Protein AF-A0A1G7EEM5-F1 (afdb_monomer_lite)

Organism: NCBI:txid659014

Radius of gyration: 28.43 Å; chains: 1; bounding box: 69×53×66 Å

pLDDT: mean 73.76, std 21.86, range [38.47, 97.31]

Foldseek 3Di:
DQLVVLLVCLVVVPPCNLVSVCLACVVVLPDPDQLQVSQQVSCVVSVHGPSGHSVSSVVSCVPCVVPRDDHPPPPPPPPPPPDDDDDDDDDDDDDDDDDDDDDPPDDDPDPDDPDDDPDDDDDDD

Structure (mmCIF, N/CA/C/O backbone):
data_AF-A0A1G7EEM5-F1
#
_entry.id   AF-A0A1G7EEM5-F1
#
loop_
_atom_site.group_PDB
_atom_site.id
_atom_site.type_symbol
_atom_site.label_atom_id
_atom_site.label_alt_id
_atom_site.label_comp_id
_atom_site.label_asym_id
_atom_site.label_entity_id
_atom_site.label_seq_id
_atom_site.pdbx_PDB_ins_code
_atom_site.Cartn_x
_atom_site.Cartn_y
_atom_site.Cartn_z
_atom_site.occupancy
_atom_site.B_iso_or_equiv
_atom_site.auth_seq_id
_atom_site.auth_comp_id
_atom_site.auth_asym_id
_atom_site.auth_atom_id
_atom_site.pdbx_PDB_model_num
ATOM 1 N N . MET A 1 1 ? -15.890 -1.166 6.216 1.00 58.91 1 MET A N 1
ATOM 2 C CA . MET A 1 1 ? -15.507 -0.456 7.454 1.00 58.91 1 MET A CA 1
ATOM 3 C C . MET A 1 1 ? -13.985 -0.465 7.612 1.00 58.91 1 MET A C 1
ATOM 5 O O . MET A 1 1 ? -13.482 -0.928 8.625 1.00 58.91 1 MET A O 1
ATOM 9 N N . ASP A 1 2 ? -13.229 -0.039 6.589 1.00 82.94 2 ASP A N 1
ATOM 10 C CA . ASP A 1 2 ? -11.806 -0.429 6.495 1.00 82.94 2 ASP A CA 1
ATOM 11 C C . ASP A 1 2 ? -10.877 0.668 5.944 1.00 82.94 2 ASP A C 1
ATOM 13 O O . ASP A 1 2 ? -9.700 0.704 6.297 1.00 82.94 2 ASP A O 1
ATOM 17 N N . LYS A 1 3 ? -11.388 1.581 5.102 1.00 89.88 3 LYS A N 1
ATOM 18 C CA . LYS A 1 3 ? -10.608 2.694 4.529 1.00 89.88 3 LYS A CA 1
ATOM 19 C C . LYS A 1 3 ? -10.324 3.796 5.551 1.00 89.88 3 LYS A C 1
ATOM 21 O O . LYS A 1 3 ? -9.183 4.217 5.683 1.00 89.88 3 LYS A O 1
ATOM 26 N N . GLU A 1 4 ? -11.329 4.203 6.320 1.00 91.75 4 GLU A N 1
ATOM 27 C CA . GLU A 1 4 ? -11.177 5.169 7.421 1.00 91.75 4 GLU A CA 1
ATOM 28 C C . GLU A 1 4 ? -10.221 4.625 8.490 1.00 91.75 4 GLU A C 1
ATOM 30 O O . GLU A 1 4 ? -9.242 5.272 8.843 1.00 91.75 4 GLU A O 1
ATOM 35 N N . THR A 1 5 ? -10.402 3.364 8.896 1.00 93.12 5 THR A N 1
ATOM 36 C CA . THR A 1 5 ? -9.490 2.671 9.818 1.00 93.12 5 THR A CA 1
ATOM 37 C C . THR A 1 5 ? -8.058 2.585 9.279 1.00 93.12 5 THR A C 1
ATOM 39 O O . THR A 1 5 ? -7.105 2.602 10.055 1.00 93.12 5 THR A O 1
ATOM 42 N N . LEU A 1 6 ? -7.867 2.508 7.956 1.00 94.06 6 LEU A N 1
ATOM 43 C CA . LEU A 1 6 ? -6.538 2.577 7.353 1.00 94.06 6 LEU A CA 1
ATOM 44 C C . LEU A 1 6 ? -5.911 3.971 7.503 1.00 94.06 6 LEU A C 1
ATOM 46 O O . LEU A 1 6 ? -4.723 4.046 7.821 1.00 94.06 6 LEU A O 1
ATOM 50 N N . VAL A 1 7 ? -6.689 5.044 7.323 1.00 95.00 7 VAL A N 1
ATOM 51 C CA . VAL A 1 7 ? -6.238 6.429 7.542 1.00 95.00 7 VAL A CA 1
ATOM 52 C C . VAL A 1 7 ? -5.847 6.634 9.006 1.00 95.00 7 VAL A C 1
ATOM 54 O O . VAL A 1 7 ? -4.697 6.981 9.269 1.00 95.00 7 VAL A O 1
ATOM 57 N N . ASP A 1 8 ? -6.720 6.272 9.951 1.00 94.56 8 ASP A N 1
ATOM 58 C CA . ASP A 1 8 ? -6.459 6.300 11.398 1.00 94.56 8 ASP A CA 1
ATOM 59 C C . ASP A 1 8 ? -5.144 5.604 11.779 1.00 94.56 8 ASP A C 1
ATOM 61 O O . ASP A 1 8 ? -4.321 6.147 12.517 1.00 94.56 8 ASP A O 1
ATOM 65 N N . LEU A 1 9 ? -4.918 4.389 11.267 1.00 94.56 9 LEU A N 1
ATOM 66 C CA . LEU A 1 9 ? -3.701 3.624 11.546 1.00 94.56 9 LEU A CA 1
ATOM 67 C C . LEU A 1 9 ? -2.454 4.253 10.901 1.00 94.56 9 LEU A C 1
ATOM 69 O O . LEU A 1 9 ? -1.348 4.055 11.411 1.00 94.56 9 LEU A O 1
ATOM 73 N N . PHE A 1 10 ? -2.595 4.999 9.800 1.00 94.12 10 PHE A N 1
ATOM 74 C CA . PHE A 1 10 ? -1.494 5.743 9.188 1.00 94.12 10 PHE A CA 1
ATOM 75 C C . PHE A 1 10 ? -1.163 7.036 9.933 1.00 94.12 10 PHE A C 1
ATOM 77 O O . PHE A 1 10 ? 0.019 7.257 10.210 1.00 94.12 10 PHE A O 1
ATOM 84 N N . GLU A 1 11 ? -2.172 7.819 10.319 1.00 93.25 11 GLU A N 1
ATOM 85 C CA . GLU A 1 11 ? -2.031 9.043 11.118 1.00 93.25 11 GLU A CA 1
ATOM 86 C C . GLU A 1 11 ? -1.429 8.715 12.504 1.00 93.25 11 GLU A C 1
ATOM 88 O O . GLU A 1 11 ? -0.404 9.284 12.885 1.00 93.25 11 GLU A O 1
ATOM 93 N N . ARG A 1 12 ? -1.935 7.675 13.190 1.00 94.81 12 ARG A N 1
ATOM 94 C CA . ARG A 1 12 ? -1.388 7.151 14.466 1.00 94.81 12 ARG A CA 1
ATOM 95 C C . ARG A 1 12 ? -0.088 6.336 14.315 1.00 94.81 12 ARG A C 1
ATOM 97 O O . ARG A 1 12 ? 0.461 5.864 15.308 1.00 94.81 12 ARG A O 1
ATOM 104 N N . ARG A 1 13 ? 0.409 6.138 13.085 1.00 92.69 13 ARG A N 1
ATOM 105 C CA . ARG A 1 13 ? 1.632 5.378 12.731 1.00 92.69 13 ARG A CA 1
ATOM 106 C C . ARG A 1 13 ? 1.696 3.925 13.258 1.00 92.69 13 ARG A C 1
ATOM 108 O O . ARG A 1 13 ? 2.794 3.384 13.408 1.00 92.69 13 ARG A O 1
ATOM 115 N N . ASP A 1 14 ? 0.559 3.261 13.484 1.00 94.88 14 ASP A N 1
ATOM 116 C CA . ASP A 1 14 ? 0.489 1.897 14.043 1.00 94.88 14 ASP A CA 1
ATOM 117 C C . ASP A 1 14 ? 1.265 0.882 13.173 1.00 94.88 14 ASP A C 1
ATOM 119 O O . ASP A 1 14 ? 1.182 0.875 11.942 1.00 94.88 14 ASP A O 1
ATOM 123 N N . LYS A 1 15 ? 1.987 -0.044 13.816 1.00 90.69 15 LYS A N 1
ATOM 124 C CA . LYS A 1 15 ? 2.673 -1.190 13.188 1.00 90.69 15 LYS A CA 1
ATOM 125 C C . LYS A 1 15 ? 1.740 -2.014 12.275 1.00 90.69 15 LYS A C 1
ATOM 127 O O . LYS A 1 15 ? 2.188 -2.556 11.265 1.00 90.69 15 LYS A O 1
ATOM 132 N N . LYS A 1 16 ? 0.441 -2.086 12.588 1.00 92.00 16 LYS A N 1
ATOM 133 C CA . LYS A 1 16 ? -0.603 -2.798 11.826 1.00 92.00 16 LYS A CA 1
ATOM 134 C C . LYS A 1 16 ? -0.972 -2.125 10.499 1.00 92.00 16 LYS A C 1
ATOM 136 O O . LYS A 1 16 ? -1.476 -2.820 9.617 1.00 92.00 16 LYS A O 1
ATOM 141 N N . ARG A 1 17 ? -0.695 -0.827 10.307 1.00 94.56 17 ARG A N 1
ATOM 142 C CA . ARG A 1 17 ? -1.162 -0.041 9.144 1.00 94.56 17 ARG A CA 1
ATOM 143 C C . ARG A 1 17 ? -0.803 -0.663 7.793 1.00 94.56 17 ARG A C 1
ATOM 145 O O . ARG A 1 17 ? -1.654 -0.7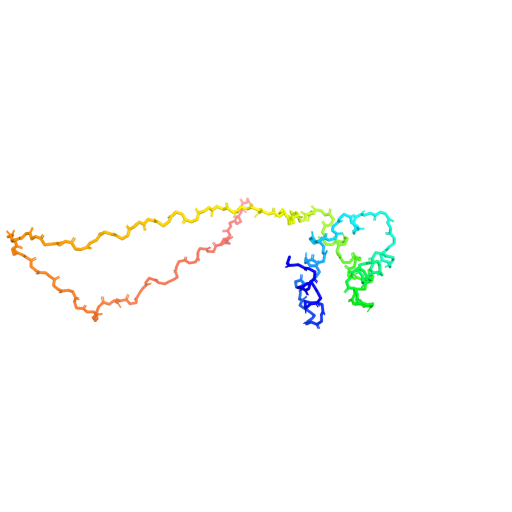89 6.919 1.00 94.56 17 ARG A O 1
ATOM 152 N N . ARG A 1 18 ? 0.424 -1.181 7.658 1.00 94.50 18 ARG A N 1
ATOM 153 C CA . ARG A 1 18 ? 0.904 -1.862 6.439 1.00 94.50 18 ARG A CA 1
ATOM 154 C C . ARG A 1 18 ? 0.208 -3.201 6.179 1.00 94.50 18 ARG A C 1
ATOM 156 O O . ARG A 1 18 ? 0.048 -3.596 5.030 1.00 94.50 18 ARG A O 1
ATOM 163 N N . ARG A 1 19 ? -0.234 -3.896 7.233 1.00 93.50 19 ARG A N 1
ATOM 164 C CA . ARG A 1 19 ? -0.979 -5.159 7.116 1.00 93.50 19 ARG A CA 1
ATOM 165 C C . ARG A 1 19 ? -2.406 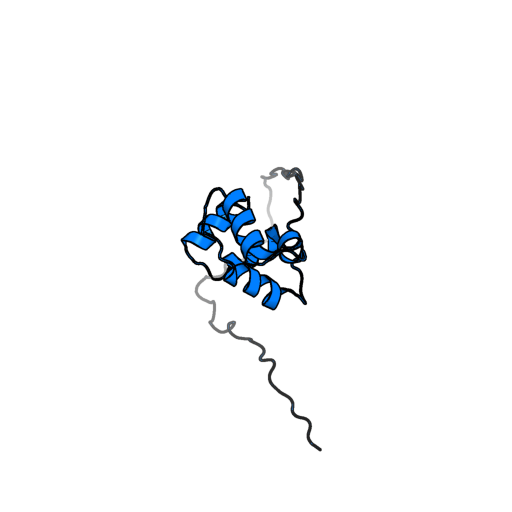-4.916 6.621 1.00 93.50 19 ARG A C 1
ATOM 167 O O . ARG A 1 19 ? -2.894 -5.714 5.826 1.00 93.50 19 ARG A O 1
ATOM 174 N N . LEU A 1 20 ? -3.052 -3.827 7.054 1.00 94.06 20 LEU A N 1
ATOM 175 C CA . LEU A 1 20 ? -4.371 -3.438 6.544 1.00 94.06 20 LEU A CA 1
ATOM 176 C C . LEU A 1 20 ? -4.278 -2.877 5.116 1.00 94.06 20 LEU A C 1
ATOM 178 O O . LEU A 1 20 ? -5.029 -3.334 4.259 1.00 94.06 20 LEU A O 1
ATOM 182 N N . LEU A 1 21 ? -3.296 -2.002 4.840 1.00 94.81 21 LEU A N 1
ATOM 183 C CA . LEU A 1 21 ? -2.977 -1.501 3.493 1.00 94.81 21 LEU A CA 1
ATOM 184 C C . LEU A 1 21 ? -2.871 -2.655 2.495 1.00 94.81 21 LEU A C 1
ATOM 186 O O . LEU A 1 21 ? -3.575 -2.681 1.491 1.00 94.81 21 LEU A O 1
ATOM 190 N N . TYR A 1 22 ? -2.030 -3.643 2.810 1.00 94.56 22 TYR A N 1
ATOM 191 C CA . TYR A 1 22 ? -1.868 -4.809 1.958 1.00 94.56 22 TYR A CA 1
ATOM 192 C C . TYR A 1 22 ? -3.147 -5.645 1.850 1.00 94.56 22 TYR A C 1
ATOM 194 O O . TYR A 1 22 ? -3.504 -6.047 0.751 1.00 94.56 22 TYR A O 1
ATOM 202 N N . ARG A 1 23 ? -3.876 -5.891 2.948 1.00 92.56 23 ARG A N 1
ATOM 203 C CA . ARG A 1 23 ? -5.094 -6.717 2.900 1.00 92.56 23 ARG A CA 1
ATOM 204 C C . ARG A 1 23 ? -6.163 -6.137 1.967 1.00 92.56 23 ARG A C 1
ATOM 206 O O . ARG A 1 23 ? -6.817 -6.921 1.280 1.00 92.56 23 ARG A O 1
ATOM 213 N N . LEU A 1 24 ? -6.310 -4.811 1.950 1.00 93.00 24 LEU A N 1
ATOM 214 C CA . LEU A 1 24 ? -7.264 -4.084 1.107 1.00 93.00 24 LEU A CA 1
ATOM 215 C C . LEU A 1 24 ? -6.782 -3.951 -0.343 1.00 93.00 24 LEU A C 1
ATOM 217 O O . LEU A 1 24 ? -7.537 -4.237 -1.263 1.00 93.00 24 LEU A O 1
ATOM 221 N N . TYR A 1 25 ? -5.519 -3.571 -0.546 1.00 93.94 25 TYR A N 1
ATOM 222 C CA . TYR A 1 25 ? -4.984 -3.199 -1.859 1.00 93.94 25 TYR A CA 1
ATOM 223 C C . TYR A 1 25 ? -4.066 -4.262 -2.487 1.00 93.94 25 TYR A C 1
ATOM 225 O O . TYR A 1 25 ? -3.287 -3.939 -3.381 1.00 93.94 25 TYR A O 1
ATOM 233 N N . GLN A 1 26 ? -4.132 -5.526 -2.047 1.00 93.31 26 GLN A N 1
ATOM 234 C CA . GLN A 1 26 ? -3.221 -6.598 -2.489 1.00 93.31 26 GLN A CA 1
ATOM 235 C C . GLN A 1 26 ? -3.129 -6.747 -4.012 1.00 93.31 26 GLN A C 1
ATOM 237 O O . GLN A 1 26 ? -2.023 -6.879 -4.529 1.00 93.31 26 GLN A O 1
ATOM 242 N N . ASP A 1 27 ? -4.254 -6.670 -4.727 1.00 92.56 27 ASP A N 1
ATOM 243 C CA . ASP A 1 27 ? -4.290 -6.828 -6.186 1.00 92.56 27 ASP A CA 1
ATOM 244 C C . ASP A 1 27 ? -3.534 -5.681 -6.882 1.00 92.56 27 ASP A C 1
ATOM 246 O O . ASP A 1 27 ? -2.672 -5.906 -7.731 1.00 92.56 27 ASP A O 1
ATOM 250 N N . LEU A 1 28 ? -3.771 -4.439 -6.441 1.00 94.62 28 LEU A N 1
ATOM 251 C CA . LEU A 1 28 ? -3.077 -3.253 -6.946 1.00 94.62 28 LEU A CA 1
ATOM 252 C C . LEU A 1 28 ? -1.586 -3.257 -6.562 1.00 94.62 28 LEU A C 1
ATOM 254 O O . LEU A 1 28 ? -0.738 -2.914 -7.381 1.00 94.62 28 LEU A O 1
ATOM 258 N N . ILE A 1 29 ? -1.248 -3.696 -5.347 1.00 95.25 29 ILE A N 1
ATOM 259 C CA . ILE A 1 29 ? 0.137 -3.815 -4.864 1.00 95.25 29 ILE A CA 1
ATOM 260 C C . ILE A 1 29 ? 0.910 -4.898 -5.635 1.00 95.25 29 ILE A C 1
ATOM 262 O O . ILE A 1 29 ? 2.121 -4.752 -5.820 1.00 95.25 29 ILE A O 1
ATOM 266 N N . HIS A 1 30 ? 0.244 -5.958 -6.100 1.00 91.06 30 HIS A N 1
ATOM 267 C CA . HIS A 1 30 ? 0.849 -7.018 -6.911 1.00 91.06 30 HIS A CA 1
ATOM 268 C C . HIS A 1 30 ? 0.896 -6.734 -8.417 1.00 91.06 30 HIS A C 1
ATOM 270 O O . HIS A 1 30 ? 1.700 -7.375 -9.084 1.00 91.06 30 HIS A O 1
ATOM 276 N N . SER A 1 31 ? 0.113 -5.782 -8.934 1.00 93.44 31 SER A N 1
ATOM 277 C CA . SER A 1 31 ? 0.212 -5.339 -10.336 1.00 93.44 31 SER A CA 1
ATOM 278 C C . SER A 1 31 ? 1.620 -4.846 -10.696 1.00 93.44 31 SER A C 1
ATOM 280 O O . SER A 1 31 ? 2.340 -4.359 -9.824 1.00 93.44 31 SER A O 1
ATOM 282 N N . ASP A 1 32 ? 1.997 -4.887 -11.975 1.00 93.75 32 ASP A N 1
ATOM 283 C CA . ASP A 1 32 ? 3.336 -4.492 -12.455 1.00 93.75 32 ASP A CA 1
ATOM 284 C C . ASP A 1 32 ? 3.613 -2.973 -12.422 1.00 93.75 32 ASP A C 1
ATOM 286 O O . ASP A 1 32 ? 4.690 -2.507 -12.792 1.00 93.75 32 ASP A O 1
ATOM 290 N N . LEU A 1 33 ? 2.661 -2.179 -11.920 1.00 95.69 33 LEU A N 1
ATOM 291 C CA . LEU A 1 33 ? 2.775 -0.727 -11.782 1.00 95.69 33 LEU A CA 1
ATOM 292 C C . LEU A 1 33 ? 3.904 -0.309 -10.820 1.00 95.69 33 LEU A C 1
ATOM 294 O O . LEU A 1 33 ? 4.345 -1.061 -9.937 1.00 95.69 33 LEU A O 1
ATOM 298 N N . THR A 1 34 ? 4.376 0.933 -10.957 1.00 96.69 34 THR A N 1
ATOM 299 C CA . THR A 1 34 ? 5.456 1.452 -10.107 1.00 96.69 34 THR A CA 1
ATOM 300 C C . THR A 1 34 ? 4.983 1.666 -8.665 1.00 96.69 34 THR A C 1
ATOM 302 O O . THR A 1 34 ? 3.839 2.032 -8.394 1.00 96.69 34 THR A O 1
ATOM 305 N N . ALA A 1 35 ? 5.889 1.464 -7.704 1.00 96.31 35 ALA A N 1
ATOM 306 C CA . ALA A 1 35 ? 5.570 1.618 -6.283 1.00 96.31 35 ALA A CA 1
ATOM 307 C C . ALA A 1 35 ? 5.268 3.074 -5.867 1.00 96.31 35 ALA A C 1
ATOM 309 O O . ALA A 1 35 ? 4.730 3.275 -4.782 1.00 96.31 35 ALA A O 1
ATOM 310 N N . ALA A 1 36 ? 5.626 4.064 -6.696 1.00 96.81 36 ALA A N 1
ATOM 311 C CA . ALA A 1 36 ? 5.197 5.454 -6.537 1.00 96.81 36 ALA A CA 1
ATOM 312 C C . ALA A 1 36 ? 3.734 5.598 -6.970 1.00 96.81 36 ALA A C 1
ATOM 314 O O . ALA A 1 36 ? 2.881 5.774 -6.110 1.00 96.81 36 ALA A O 1
ATOM 315 N N . TYR A 1 37 ? 3.430 5.318 -8.243 1.00 96.88 37 TYR A N 1
ATOM 316 C CA . TYR A 1 37 ? 2.077 5.424 -8.801 1.00 96.88 37 TYR A CA 1
ATOM 317 C C . TYR A 1 37 ? 1.010 4.683 -7.975 1.00 96.88 37 TYR A C 1
ATOM 319 O O . TYR A 1 37 ? -0.096 5.184 -7.794 1.00 96.88 37 TYR A O 1
ATOM 327 N N . ILE A 1 38 ? 1.333 3.507 -7.421 1.00 97.31 38 ILE A N 1
ATOM 328 C CA . ILE A 1 38 ? 0.425 2.781 -6.515 1.00 97.31 38 ILE A CA 1
ATOM 329 C C . ILE A 1 38 ? 0.190 3.547 -5.201 1.00 97.31 38 ILE A C 1
ATOM 331 O O . ILE A 1 38 ? -0.944 3.605 -4.731 1.00 97.31 38 ILE A O 1
ATOM 335 N N . ALA A 1 39 ? 1.233 4.119 -4.594 1.00 97.12 39 ALA A N 1
ATOM 336 C CA . ALA A 1 39 ? 1.107 4.910 -3.371 1.00 97.12 39 ALA A CA 1
ATOM 337 C C . ALA 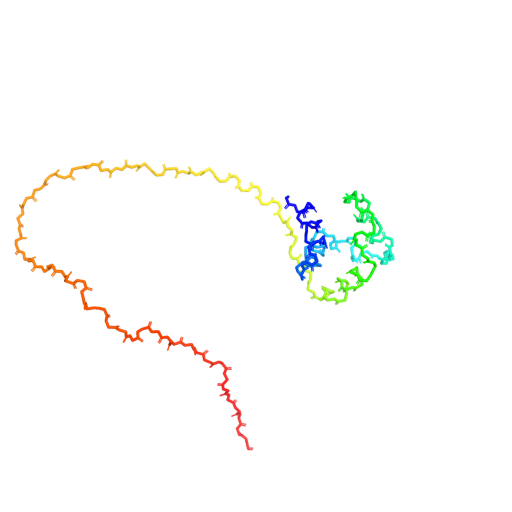A 1 39 ? 0.278 6.181 -3.612 1.00 97.12 39 ALA A C 1
ATOM 339 O O . ALA A 1 39 ? -0.608 6.492 -2.814 1.00 97.12 39 ALA A O 1
ATOM 340 N N . ASP A 1 40 ? 0.516 6.853 -4.739 1.00 96.25 40 ASP A N 1
ATOM 341 C CA . ASP A 1 40 ? -0.180 8.076 -5.142 1.00 96.25 40 ASP A CA 1
ATOM 342 C C . ASP A 1 40 ? -1.662 7.781 -5.430 1.00 96.25 40 ASP A C 1
ATOM 344 O O . ASP A 1 40 ? -2.547 8.421 -4.862 1.00 96.25 40 ASP A O 1
ATOM 348 N N . LYS A 1 41 ? -1.950 6.725 -6.206 1.00 95.88 41 LYS A N 1
ATOM 349 C CA . LYS A 1 41 ? -3.317 6.282 -6.525 1.00 95.88 41 LYS A CA 1
ATOM 350 C C . LYS A 1 41 ? -4.128 5.913 -5.280 1.00 95.88 41 LYS A C 1
ATOM 352 O O . LYS A 1 41 ? -5.285 6.313 -5.185 1.00 95.88 41 LYS A O 1
ATOM 357 N N . ILE A 1 42 ? -3.546 5.184 -4.321 1.00 95.94 42 ILE A N 1
ATOM 358 C CA . ILE A 1 42 ? -4.256 4.844 -3.073 1.00 95.94 42 ILE A CA 1
ATOM 359 C C . ILE A 1 42 ? -4.427 6.094 -2.192 1.00 95.94 42 ILE A C 1
ATOM 361 O O . ILE A 1 42 ? -5.486 6.276 -1.599 1.00 95.94 42 ILE A O 1
ATOM 365 N N . SER A 1 43 ? -3.434 6.987 -2.134 1.00 95.12 43 SER A N 1
ATOM 366 C CA . SER A 1 43 ? -3.535 8.254 -1.387 1.00 95.12 43 SER A CA 1
ATOM 367 C C . SER A 1 43 ? -4.655 9.157 -1.931 1.00 95.12 43 SER A C 1
ATOM 369 O O . SER A 1 43 ? -5.416 9.738 -1.155 1.00 95.12 43 SER A O 1
ATOM 371 N N . TRP A 1 44 ? -4.817 9.206 -3.258 1.00 94.69 44 TRP A N 1
ATOM 372 C CA . TRP A 1 44 ? -5.921 9.890 -3.939 1.00 94.69 44 TRP A CA 1
ATOM 373 C C . TRP A 1 44 ? -7.280 9.228 -3.651 1.00 94.69 44 TRP A C 1
ATOM 375 O O . TRP A 1 44 ? -8.230 9.906 -3.264 1.00 94.69 44 TRP A O 1
ATOM 385 N N . GLU A 1 45 ? -7.363 7.894 -3.724 1.00 93.88 45 GLU A N 1
ATOM 386 C CA . GLU A 1 45 ? -8.578 7.125 -3.399 1.00 93.88 45 GLU A CA 1
ATOM 387 C C . GLU A 1 45 ? -9.028 7.290 -1.930 1.00 93.88 45 GLU A C 1
ATOM 389 O O . GLU A 1 45 ? -10.219 7.205 -1.625 1.00 93.88 45 GLU A O 1
ATOM 394 N N . LEU A 1 46 ? -8.083 7.553 -1.020 1.00 92.88 46 LEU A N 1
ATOM 395 C CA . LEU A 1 46 ? -8.325 7.859 0.395 1.00 92.88 46 LEU A CA 1
ATOM 396 C C . LEU A 1 46 ? -8.547 9.359 0.678 1.00 92.88 46 LEU A C 1
ATOM 398 O O . LEU A 1 46 ? -8.744 9.722 1.836 1.00 92.88 46 LEU A O 1
ATOM 402 N N . LYS A 1 47 ? -8.512 10.235 -0.342 1.00 93.31 47 LYS A N 1
ATOM 403 C CA . LYS A 1 47 ? -8.594 11.707 -0.207 1.00 93.31 47 LYS A CA 1
ATOM 404 C C . LYS A 1 47 ? -7.573 12.275 0.801 1.00 93.31 47 LYS A C 1
ATOM 406 O O . LYS A 1 47 ? -7.872 13.184 1.578 1.00 93.31 47 LYS A O 1
ATOM 411 N N . ARG A 1 48 ? -6.371 11.690 0.822 1.00 91.19 48 ARG A N 1
ATOM 412 C CA . ARG A 1 48 ? -5.283 11.962 1.773 1.00 91.19 48 ARG A CA 1
ATOM 413 C C . ARG A 1 48 ? -3.935 11.852 1.058 1.00 91.19 48 ARG A C 1
ATOM 415 O O . ARG A 1 48 ? -3.252 10.832 1.138 1.00 91.19 48 ARG A O 1
ATOM 422 N N . GLU A 1 49 ? -3.566 12.903 0.333 1.00 90.62 49 GLU A N 1
ATOM 423 C CA . GLU A 1 49 ? -2.310 12.967 -0.423 1.00 90.62 49 GLU A CA 1
ATOM 424 C C . GLU A 1 49 ? -1.075 12.776 0.476 1.00 90.62 49 GLU A C 1
ATOM 426 O O . GLU A 1 49 ? -1.046 13.199 1.632 1.00 90.62 49 GLU A O 1
ATOM 431 N N . GLY A 1 50 ? -0.053 12.080 -0.035 1.00 89.56 50 GLY A N 1
ATOM 432 C CA . GLY A 1 50 ? 1.205 11.816 0.679 1.00 89.56 50 GLY A CA 1
ATOM 433 C C . GLY A 1 50 ? 1.122 10.892 1.909 1.00 89.56 50 GLY A C 1
ATOM 434 O O . GLY A 1 50 ? 2.162 10.606 2.515 1.00 89.56 50 GLY A O 1
ATOM 435 N N . LEU A 1 51 ? -0.072 10.408 2.282 1.00 93.88 51 LEU A N 1
ATOM 436 C CA . LEU A 1 51 ? -0.298 9.567 3.466 1.00 93.88 51 LEU A CA 1
ATOM 437 C C . LEU A 1 51 ? 0.424 8.216 3.370 1.00 93.88 51 LEU A C 1
ATOM 439 O O . LEU A 1 51 ? 1.026 7.756 4.344 1.00 93.88 51 LEU A O 1
ATOM 443 N N . ILE A 1 52 ? 0.376 7.586 2.194 1.00 95.56 52 ILE A N 1
ATOM 444 C CA . ILE A 1 52 ? 1.057 6.323 1.897 1.00 95.56 52 ILE A CA 1
ATOM 445 C C . ILE A 1 52 ? 2.297 6.639 1.070 1.00 95.56 52 ILE A C 1
ATOM 447 O O . ILE A 1 52 ? 2.221 7.361 0.080 1.00 95.56 52 ILE A O 1
ATOM 451 N N . LYS A 1 53 ? 3.451 6.079 1.448 1.00 96.12 53 LYS A N 1
ATOM 452 C CA . LYS A 1 53 ? 4.705 6.298 0.717 1.00 96.12 53 LYS A CA 1
ATOM 453 C C . LYS A 1 53 ? 5.067 5.086 -0.131 1.00 96.12 53 LYS A C 1
ATOM 455 O O . LYS A 1 53 ? 4.750 3.944 0.204 1.00 96.12 53 LYS A O 1
ATOM 460 N N . SER A 1 54 ? 5.823 5.310 -1.204 1.00 96.94 54 SER A N 1
ATOM 461 C CA . SER A 1 54 ? 6.322 4.232 -2.073 1.00 96.94 54 SER A CA 1
ATOM 462 C C . SER A 1 54 ? 7.168 3.187 -1.325 1.00 96.94 54 SER A C 1
ATOM 464 O O . SER A 1 54 ? 7.236 2.023 -1.725 1.00 96.94 54 SER A O 1
ATOM 466 N N . THR A 1 55 ? 7.765 3.564 -0.191 1.00 96.56 55 THR A N 1
ATOM 467 C CA . THR A 1 55 ? 8.443 2.663 0.752 1.00 96.56 55 THR A CA 1
ATOM 468 C C . THR A 1 55 ? 7.487 1.701 1.463 1.00 96.56 55 THR A C 1
ATOM 470 O O . THR A 1 55 ? 7.857 0.549 1.681 1.00 96.56 55 THR A O 1
ATOM 473 N N . ASP A 1 56 ? 6.254 2.112 1.770 1.00 95.56 56 ASP A N 1
ATOM 474 C CA . ASP A 1 56 ? 5.228 1.237 2.346 1.00 95.56 56 ASP A CA 1
ATOM 475 C C . ASP A 1 56 ? 4.722 0.219 1.308 1.00 95.56 56 ASP A C 1
ATOM 477 O O . ASP A 1 56 ? 4.543 -0.953 1.642 1.00 95.56 56 ASP A O 1
ATOM 481 N N . ILE A 1 57 ? 4.596 0.615 0.034 1.00 97.00 57 ILE A N 1
ATOM 482 C CA . ILE A 1 57 ? 4.275 -0.304 -1.074 1.00 97.00 57 ILE A CA 1
ATOM 483 C C . ILE A 1 57 ? 5.413 -1.311 -1.306 1.00 97.00 57 ILE A C 1
ATOM 485 O O . ILE A 1 57 ? 5.160 -2.515 -1.379 1.00 97.00 57 ILE A O 1
ATOM 489 N N . LYS A 1 58 ? 6.675 -0.851 -1.342 1.00 96.25 58 LYS A N 1
ATOM 490 C CA . LYS A 1 58 ? 7.865 -1.726 -1.415 1.00 96.25 58 LYS A CA 1
ATOM 491 C C . LYS A 1 58 ? 7.917 -2.716 -0.244 1.00 96.25 58 LYS A C 1
ATOM 493 O O . LYS A 1 58 ? 8.145 -3.903 -0.470 1.00 96.25 58 LYS A O 1
ATOM 498 N N . PHE A 1 59 ? 7.636 -2.262 0.981 1.00 95.75 59 PHE A N 1
ATOM 499 C CA . PHE A 1 59 ? 7.533 -3.124 2.164 1.00 95.75 59 PHE A CA 1
ATOM 500 C C . PHE A 1 59 ? 6.442 -4.189 1.993 1.00 95.75 59 PHE A C 1
ATOM 502 O O . PHE A 1 59 ? 6.693 -5.364 2.253 1.00 95.75 59 PHE A O 1
ATOM 509 N N . CYS A 1 60 ? 5.246 -3.804 1.535 1.00 95.12 60 CYS A N 1
ATOM 510 C CA . CYS A 1 60 ? 4.138 -4.742 1.350 1.00 95.12 60 CYS A CA 1
ATOM 511 C C . CYS A 1 60 ? 4.458 -5.792 0.276 1.00 95.12 60 CYS A C 1
ATOM 513 O O . CYS A 1 60 ? 4.267 -6.983 0.524 1.00 95.12 60 CYS A O 1
ATOM 515 N N . ARG A 1 61 ? 5.034 -5.377 -0.864 1.00 94.62 61 ARG A N 1
ATOM 516 C CA . ARG A 1 61 ? 5.551 -6.300 -1.888 1.00 94.62 61 ARG A CA 1
ATOM 517 C C . ARG A 1 61 ? 6.554 -7.284 -1.287 1.00 94.62 61 ARG A C 1
ATOM 519 O O . ARG A 1 61 ? 6.375 -8.484 -1.450 1.00 94.62 61 ARG A O 1
ATOM 526 N N . TYR A 1 62 ? 7.571 -6.806 -0.569 1.00 93.75 62 TYR A N 1
ATOM 527 C CA . TYR A 1 62 ? 8.627 -7.662 -0.017 1.00 93.75 62 TYR A CA 1
ATOM 528 C C . TYR A 1 62 ? 8.110 -8.657 1.037 1.00 93.75 62 TYR A C 1
ATOM 530 O O . TYR A 1 62 ? 8.308 -9.864 0.896 1.00 93.75 62 TYR A O 1
ATOM 538 N N . HIS A 1 63 ? 7.411 -8.175 2.070 1.00 92.69 63 HIS A N 1
ATOM 539 C CA . HIS A 1 63 ? 7.023 -9.009 3.212 1.00 92.69 63 HIS A CA 1
ATOM 540 C C . HIS A 1 63 ? 5.857 -9.962 2.928 1.00 92.69 63 HIS A C 1
ATOM 542 O O . HIS A 1 63 ? 5.779 -11.013 3.565 1.00 92.69 63 HIS A O 1
ATOM 548 N N . PHE A 1 64 ? 4.965 -9.636 1.985 1.00 90.00 64 PHE A N 1
ATOM 549 C CA . PHE A 1 64 ? 3.774 -10.448 1.721 1.00 90.00 64 PHE A CA 1
ATOM 550 C C . PHE A 1 64 ? 3.818 -11.255 0.408 1.00 90.00 64 PHE A C 1
ATOM 552 O O . PHE A 1 64 ? 2.954 -12.110 0.226 1.00 90.00 64 PHE A O 1
ATOM 559 N N . LYS A 1 65 ? 4.849 -11.111 -0.454 1.00 83.75 65 LYS A N 1
ATOM 560 C CA . LYS A 1 65 ? 4.978 -11.844 -1.745 1.00 83.75 65 LYS A CA 1
ATOM 561 C C . LYS A 1 65 ? 4.666 -13.342 -1.662 1.00 83.75 65 LYS A C 1
ATOM 563 O O . LYS A 1 65 ? 4.050 -13.887 -2.568 1.00 83.75 65 LYS A O 1
ATOM 568 N N . LYS A 1 66 ? 5.120 -14.014 -0.599 1.00 80.12 66 LYS A N 1
ATOM 569 C CA . LYS A 1 66 ? 4.981 -15.473 -0.417 1.00 80.12 66 LYS A CA 1
ATOM 570 C C . LYS A 1 66 ? 3.735 -15.894 0.378 1.00 80.12 66 LYS A C 1
ATOM 572 O O . LYS A 1 66 ? 3.536 -17.087 0.582 1.00 80.12 66 LYS A O 1
ATOM 577 N N . ARG A 1 67 ? 2.953 -14.946 0.910 1.00 79.81 67 ARG A N 1
ATOM 578 C CA . ARG A 1 67 ? 1.811 -15.196 1.810 1.00 79.81 67 ARG A CA 1
ATOM 579 C C . ARG A 1 67 ? 0.725 -14.124 1.612 1.00 79.81 67 ARG A C 1
ATOM 581 O O . ARG A 1 67 ? 0.609 -13.237 2.462 1.00 79.81 67 ARG A O 1
ATOM 588 N N . PRO A 1 68 ? -0.067 -14.194 0.525 1.00 77.06 68 PRO A N 1
ATOM 589 C CA . PRO A 1 68 ? -1.211 -13.309 0.348 1.00 77.06 68 PRO A CA 1
ATOM 590 C C . PRO A 1 68 ? -2.197 -13.453 1.510 1.00 77.06 68 PRO A C 1
ATOM 592 O O . PRO A 1 68 ? -2.474 -14.551 1.999 1.00 77.06 68 PRO A O 1
ATOM 595 N N . LEU A 1 69 ? -2.710 -12.322 1.992 1.00 78.75 69 LEU A N 1
ATOM 596 C CA . LEU A 1 69 ? -3.670 -12.300 3.090 1.00 78.75 69 LEU A CA 1
ATOM 597 C C . LEU A 1 69 ? -5.062 -12.573 2.530 1.00 78.75 69 LEU A C 1
ATOM 599 O O . LEU A 1 69 ? -5.501 -11.854 1.634 1.00 78.75 69 LEU A O 1
ATOM 603 N N . LYS A 1 70 ? -5.787 -13.538 3.118 1.00 79.00 70 LYS A N 1
ATOM 604 C CA . LYS A 1 70 ? -7.208 -13.771 2.807 1.00 79.00 70 LYS A CA 1
ATOM 605 C C . LYS A 1 70 ? -7.946 -12.426 2.767 1.00 79.00 70 LYS A C 1
ATOM 607 O O . LYS A 1 70 ? -7.947 -11.687 3.768 1.00 79.00 70 LYS A O 1
ATOM 612 N N . LYS A 1 71 ? -8.531 -12.118 1.602 1.00 71.69 71 LYS A N 1
ATOM 613 C CA . LYS A 1 71 ? -9.312 -10.898 1.363 1.00 71.69 71 LYS A CA 1
ATOM 614 C C . LYS A 1 71 ? -10.372 -10.744 2.454 1.00 71.69 71 LYS A C 1
ATOM 616 O O . LYS A 1 71 ? -10.775 -11.716 3.100 1.00 71.69 71 LYS A O 1
ATOM 621 N N . LEU A 1 72 ? -10.796 -9.511 2.697 1.00 66.94 72 LEU A N 1
ATOM 622 C CA . LEU A 1 72 ? -12.009 -9.266 3.469 1.00 66.94 72 LEU A CA 1
ATOM 623 C C . LEU A 1 72 ? -13.192 -9.706 2.606 1.00 66.94 72 LEU A C 1
ATOM 625 O O . LEU A 1 72 ? -13.739 -8.927 1.837 1.00 66.94 72 LEU A O 1
ATOM 629 N N . SER A 1 73 ? -13.556 -10.984 2.705 1.00 57.41 73 SER A N 1
ATOM 630 C CA . SER A 1 73 ? -14.876 -11.438 2.289 1.00 57.41 73 SER A CA 1
ATOM 631 C C . SER A 1 73 ? -15.899 -10.616 3.068 1.00 57.41 73 SER A C 1
ATOM 633 O O . SER A 1 73 ? -15.936 -10.710 4.299 1.00 57.41 73 SER A O 1
ATOM 635 N N . HIS A 1 74 ? -16.700 -9.811 2.370 1.00 55.41 74 HIS A N 1
ATOM 636 C CA . HIS A 1 74 ? -17.835 -9.110 2.962 1.00 55.41 74 HIS A CA 1
ATOM 637 C C . HIS A 1 74 ? -18.886 -10.151 3.350 1.00 55.41 74 HIS A C 1
ATOM 639 O O . HIS A 1 74 ? -19.787 -10.478 2.588 1.00 55.41 74 HIS A O 1
ATOM 645 N N . SER A 1 75 ? -18.688 -10.734 4.531 1.00 45.59 75 SER A N 1
ATOM 646 C CA . SER A 1 75 ? -19.503 -11.801 5.094 1.00 45.59 75 SER A CA 1
ATOM 647 C C . SER A 1 75 ? -20.838 -11.218 5.541 1.00 45.59 75 SER A C 1
ATOM 649 O O . SER A 1 75 ? -21.025 -10.923 6.720 1.00 45.59 75 SER A O 1
ATOM 651 N N . SER A 1 76 ? -21.757 -11.037 4.592 1.00 51.59 76 SER A N 1
ATOM 652 C CA . SER A 1 76 ? -23.133 -10.570 4.793 1.00 51.59 76 SER A CA 1
ATOM 653 C C . SER A 1 76 ? -24.006 -11.633 5.475 1.00 51.59 76 SER A C 1
ATOM 655 O O . SER A 1 76 ? -25.102 -11.953 5.021 1.00 51.59 76 SER A O 1
ATOM 657 N N . VAL A 1 77 ? -23.506 -12.198 6.575 1.00 54.28 77 VAL A N 1
ATOM 658 C CA . VAL A 1 77 ? -24.228 -13.129 7.442 1.00 54.28 77 VAL A CA 1
ATOM 659 C C . VAL A 1 77 ? -25.131 -12.302 8.352 1.00 54.28 77 VAL A C 1
ATOM 661 O O . VAL A 1 77 ? -24.858 -12.094 9.531 1.00 54.28 77 VAL A O 1
ATOM 664 N N . SER A 1 78 ? -26.229 -11.824 7.768 1.00 57.72 78 SER A N 1
ATOM 665 C CA . SER A 1 78 ? -27.431 -11.503 8.532 1.00 57.72 78 SER A CA 1
ATOM 666 C C . SER A 1 78 ? -28.086 -12.825 8.934 1.00 57.72 78 SER A C 1
ATOM 668 O O . SER A 1 78 ? -29.011 -13.307 8.283 1.00 57.72 78 SER A O 1
ATOM 670 N N . ALA A 1 79 ? -27.538 -13.467 9.966 1.00 57.31 79 ALA A N 1
ATOM 671 C CA . ALA A 1 79 ? -28.207 -14.573 10.632 1.00 57.31 79 ALA A CA 1
ATOM 672 C C . ALA A 1 79 ? -29.205 -13.973 11.638 1.00 57.31 79 ALA A C 1
ATOM 674 O O . ALA A 1 79 ? -28.773 -13.242 12.535 1.00 57.31 79 ALA A O 1
ATOM 675 N N . PRO A 1 80 ? -30.521 -14.228 11.514 1.00 55.91 80 PRO A N 1
ATOM 676 C CA . PRO A 1 80 ? -31.483 -13.722 12.482 1.00 55.91 80 PRO A CA 1
ATOM 677 C C . PRO A 1 80 ? -31.204 -14.351 13.849 1.00 55.91 80 PRO A C 1
ATOM 679 O O . PRO A 1 80 ? -31.136 -15.573 13.985 1.00 55.91 80 PRO A O 1
ATOM 682 N N . VAL A 1 81 ? -31.043 -13.511 14.874 1.00 55.41 81 VAL A N 1
ATOM 683 C CA . VAL A 1 81 ? -30.871 -13.975 16.255 1.00 55.41 81 VAL A CA 1
ATOM 684 C C . VAL A 1 81 ? -32.211 -14.513 16.749 1.00 55.41 81 VAL A C 1
ATOM 686 O O . VAL A 1 81 ? -33.052 -13.765 17.252 1.00 55.41 81 VAL A O 1
ATOM 689 N N . SER A 1 82 ? -32.408 -15.822 16.603 1.00 52.06 82 SER A N 1
ATOM 690 C CA . SER A 1 82 ? -33.520 -16.548 17.212 1.00 52.06 82 SER A CA 1
ATOM 691 C C . SER A 1 82 ? -33.429 -16.436 18.732 1.00 52.06 82 SER A C 1
ATOM 693 O O . SER A 1 82 ? -32.719 -17.203 19.381 1.00 52.06 82 SER A O 1
ATOM 695 N N . ARG A 1 83 ? -34.150 -15.468 19.309 1.00 52.53 83 ARG A N 1
ATOM 696 C CA . ARG A 1 83 ? -34.352 -15.367 20.757 1.00 52.53 83 ARG A CA 1
ATOM 697 C C . ARG A 1 83 ? -35.055 -16.635 21.246 1.00 52.53 83 ARG A C 1
ATOM 699 O O . ARG A 1 83 ? -36.262 -16.784 21.052 1.00 52.53 83 ARG A O 1
ATOM 706 N N . ALA A 1 84 ? -34.307 -17.527 21.893 1.00 50.34 84 ALA A N 1
ATOM 707 C CA . ALA A 1 84 ? -34.901 -18.519 22.779 1.00 50.34 84 ALA A CA 1
ATOM 708 C C . ALA A 1 84 ? -35.697 -17.766 23.858 1.00 50.34 84 ALA A C 1
ATOM 710 O O . ALA A 1 84 ? -35.196 -16.795 24.423 1.00 50.34 84 ALA A O 1
ATOM 711 N N . LYS A 1 85 ? -36.956 -18.157 24.072 1.00 48.25 85 LYS A N 1
ATOM 712 C CA . LYS A 1 85 ? -37.852 -17.483 25.018 1.00 48.25 85 LYS A CA 1
ATOM 713 C C . LYS A 1 85 ? -37.523 -17.890 26.452 1.00 48.25 85 LYS A C 1
ATOM 715 O O . LYS A 1 85 ? -37.273 -19.064 26.711 1.00 48.25 85 LYS A O 1
ATOM 720 N N . ASP A 1 86 ? -37.620 -16.938 27.370 1.00 51.09 86 ASP A N 1
ATOM 721 C CA . ASP A 1 86 ? -37.621 -17.176 28.810 1.00 51.09 86 ASP A CA 1
ATOM 722 C C . ASP A 1 86 ? -38.751 -18.139 29.218 1.00 51.09 86 ASP A C 1
ATOM 724 O O . ASP A 1 86 ? -39.904 -17.939 28.827 1.00 51.09 86 ASP A O 1
ATOM 728 N N . GLN A 1 87 ? -38.440 -19.153 30.038 1.00 41.62 87 GLN A N 1
ATOM 729 C CA . GLN A 1 87 ? -39.438 -19.963 30.753 1.00 41.62 87 GLN A CA 1
ATOM 730 C C . GLN A 1 87 ? -38.972 -20.354 32.170 1.00 41.62 87 GLN A C 1
ATOM 732 O O . GLN A 1 87 ? -38.171 -21.266 32.365 1.00 41.62 87 GLN A O 1
ATOM 737 N N . LYS A 1 88 ? -39.524 -19.639 33.156 1.00 44.81 88 LYS A N 1
ATOM 738 C CA . LYS A 1 88 ? -39.676 -19.948 34.597 1.00 44.81 88 LYS A CA 1
ATOM 739 C C . LYS A 1 88 ? -40.746 -18.973 35.155 1.00 44.81 88 LYS A C 1
ATOM 741 O O . LYS A 1 88 ? -41.020 -17.999 34.447 1.00 44.81 88 LYS A O 1
ATOM 746 N N . PRO A 1 89 ? -41.317 -19.114 36.378 1.00 47.25 89 PRO A N 1
ATOM 747 C CA . PRO A 1 89 ? -41.134 -20.128 37.441 1.00 47.25 89 PRO A CA 1
ATOM 748 C C . PRO A 1 89 ? -42.062 -21.358 37.181 1.00 47.25 89 PRO A C 1
ATOM 750 O O . PRO A 1 89 ? -42.330 -21.600 36.010 1.00 47.25 89 PRO A O 1
ATOM 753 N N . GLU A 1 90 ? -42.524 -22.253 38.073 1.00 38.47 90 GLU A N 1
ATOM 754 C CA . GLU A 1 90 ? -42.588 -22.401 39.553 1.00 38.47 90 GLU A CA 1
ATOM 755 C C . GLU A 1 90 ? -41.695 -23.556 40.093 1.00 38.47 90 GLU A C 1
ATOM 757 O O . G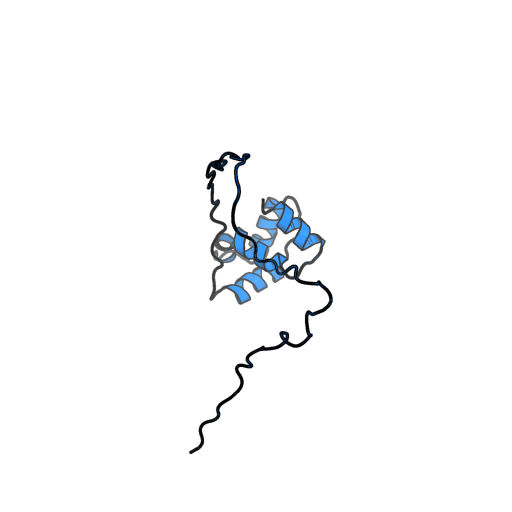LU A 1 90 ? -40.642 -23.770 39.488 1.00 38.47 90 GLU A O 1
ATOM 762 N N . THR A 1 91 ? -41.792 -24.228 41.261 1.00 40.19 91 THR A N 1
ATOM 763 C CA . THR A 1 91 ? -42.774 -24.578 42.339 1.00 40.19 91 THR A CA 1
ATOM 764 C C . THR A 1 91 ? -43.838 -25.637 41.979 1.00 40.19 91 THR A C 1
ATOM 766 O O . THR A 1 91 ? -44.464 -25.544 40.931 1.00 40.19 91 THR A O 1
ATOM 769 N N . ALA A 1 92 ? -44.043 -26.730 42.736 1.00 42.56 92 ALA A N 1
ATOM 770 C CA . ALA A 1 92 ? -43.452 -27.225 44.004 1.00 42.56 92 ALA A CA 1
ATOM 771 C C . ALA A 1 92 ? -43.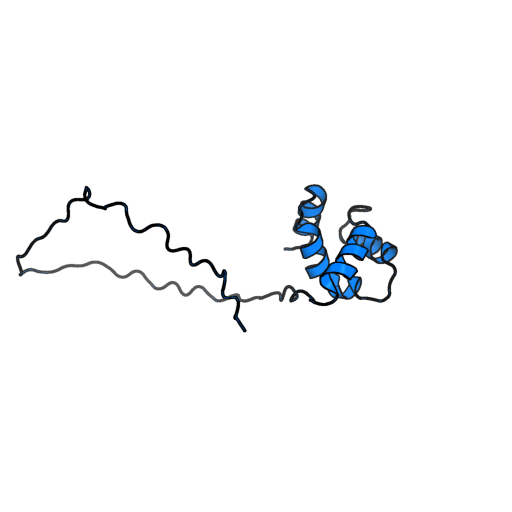154 -28.763 43.893 1.00 42.56 92 ALA A C 1
ATOM 773 O O . ALA A 1 92 ? -43.260 -29.301 42.797 1.00 42.56 92 ALA A O 1
ATOM 774 N N . SER A 1 93 ? -42.749 -29.567 44.894 1.00 39.25 93 SER A N 1
ATOM 775 C CA . SER A 1 93 ? -42.707 -29.418 46.364 1.00 39.25 93 SER A CA 1
ATOM 776 C C . SER A 1 93 ? -41.646 -30.348 47.033 1.00 39.25 93 SER A C 1
ATOM 778 O O . SER A 1 93 ? -40.650 -30.711 46.414 1.00 39.25 93 SER A O 1
ATOM 780 N N . ALA A 1 94 ? -41.838 -30.697 48.312 1.00 40.28 94 ALA A N 1
ATOM 781 C CA . ALA A 1 94 ? -40.932 -31.400 49.230 1.00 40.28 94 ALA A CA 1
ATOM 782 C C . ALA A 1 94 ? -40.782 -32.932 49.057 1.00 40.28 94 ALA A C 1
ATOM 784 O O . ALA A 1 94 ? -41.775 -33.650 48.954 1.00 40.28 94 ALA A O 1
ATOM 785 N N . THR A 1 95 ? -39.560 -33.457 49.243 1.00 38.69 95 THR A N 1
ATOM 786 C CA . THR A 1 95 ? -39.117 -34.156 50.485 1.00 38.69 95 THR A CA 1
ATOM 787 C C . THR A 1 95 ? -37.703 -34.725 50.296 1.00 38.69 95 THR A C 1
ATOM 789 O O . THR A 1 95 ? -37.471 -35.493 49.369 1.00 38.69 95 THR A O 1
ATOM 792 N N . GLY A 1 96 ? -36.757 -34.387 51.181 1.00 39.59 96 GLY A N 1
ATOM 793 C CA . GLY A 1 96 ? -35.392 -34.935 51.136 1.00 39.59 96 GLY A CA 1
ATOM 794 C C . GLY A 1 96 ? -34.359 -34.063 51.848 1.00 39.59 96 GLY A C 1
ATOM 795 O O . GLY A 1 96 ? -33.735 -33.206 51.230 1.00 39.59 96 GLY A O 1
ATOM 796 N N . LEU A 1 97 ? -34.174 -34.275 53.153 1.00 47.75 97 LEU A N 1
ATOM 797 C CA . LEU A 1 97 ? -33.103 -33.635 53.921 1.00 47.75 97 LEU A CA 1
ATOM 798 C C . LEU A 1 97 ? -31.765 -34.335 53.650 1.00 47.75 97 LEU A C 1
ATOM 800 O O . LEU A 1 97 ? -31.631 -35.519 53.937 1.00 47.75 97 LEU A O 1
ATOM 804 N N . ASN A 1 98 ? -30.779 -33.584 53.159 1.00 42.69 98 ASN A N 1
ATOM 805 C CA . ASN A 1 98 ? -29.354 -33.759 53.459 1.00 42.69 98 ASN A CA 1
ATOM 806 C C . ASN A 1 98 ? -28.613 -32.510 52.969 1.00 42.69 98 ASN A C 1
ATOM 808 O O . ASN A 1 98 ? -28.622 -32.208 51.778 1.00 42.69 98 ASN A O 1
ATOM 812 N N . GLY A 1 99 ? -28.037 -31.743 53.895 1.00 44.78 99 GLY A N 1
ATOM 813 C CA . GLY A 1 99 ? -27.462 -30.433 53.599 1.00 44.78 99 GLY A CA 1
ATOM 814 C C . GLY A 1 99 ? -25.941 -30.413 53.686 1.00 44.78 99 GLY A C 1
ATOM 815 O O . GLY A 1 99 ? -25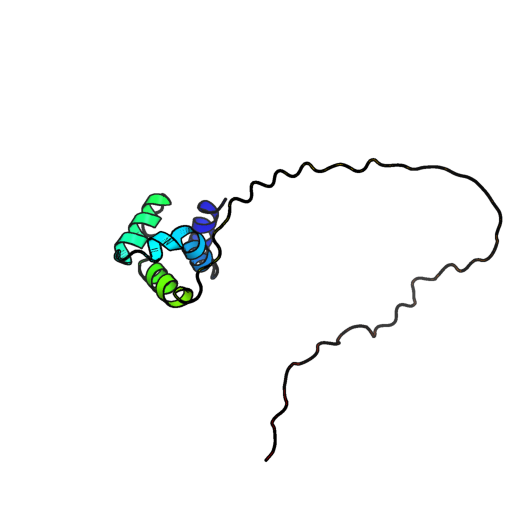.373 -30.888 54.666 1.00 44.78 99 GLY A O 1
ATOM 816 N N . THR A 1 100 ? -25.310 -29.747 52.721 1.00 44.88 100 THR A N 1
ATOM 817 C CA . THR A 1 100 ? -23.941 -29.239 52.856 1.00 44.88 100 THR A CA 1
ATOM 818 C C . THR A 1 100 ? -23.875 -27.853 52.221 1.00 44.88 100 THR A C 1
ATOM 820 O O . THR A 1 100 ? -23.779 -27.714 51.004 1.00 44.88 100 THR A O 1
ATOM 823 N N . TRP A 1 101 ? -23.983 -26.810 53.046 1.00 47.50 101 TRP A N 1
ATOM 824 C CA . TRP A 1 101 ? -23.595 -25.455 52.650 1.00 47.50 101 TRP A CA 1
ATOM 825 C C . TRP A 1 101 ? -22.064 -25.401 52.613 1.00 47.50 101 TRP A C 1
ATOM 827 O O . TRP A 1 101 ? -21.424 -25.800 53.586 1.00 47.50 101 TRP A O 1
ATOM 837 N N . THR A 1 102 ? -21.478 -24.927 51.512 1.00 55.34 102 THR A N 1
ATOM 838 C CA . THR A 1 102 ? -20.017 -24.819 51.377 1.00 55.34 102 THR A CA 1
ATOM 839 C C . THR A 1 102 ? -19.567 -23.387 51.645 1.00 55.34 102 THR A C 1
ATOM 841 O O . THR A 1 102 ? -19.958 -22.458 50.941 1.00 55.34 102 THR A O 1
ATOM 844 N N . ASP A 1 103 ? -18.742 -23.243 52.674 1.00 50.03 103 ASP A N 1
ATOM 845 C CA . ASP A 1 103 ? -18.180 -21.995 53.192 1.00 50.03 103 ASP A CA 1
ATOM 846 C C . ASP A 1 103 ? -17.080 -21.427 52.255 1.00 50.03 103 ASP A C 1
ATOM 848 O O . ASP A 1 103 ? -16.182 -22.183 51.864 1.00 50.03 103 ASP A O 1
ATOM 852 N N . PRO A 1 104 ? -17.121 -20.141 51.838 1.00 53.34 104 PRO A N 1
ATOM 853 C CA . PRO A 1 104 ? -16.244 -19.614 50.782 1.00 53.34 104 PRO A CA 1
ATOM 854 C C . PRO A 1 104 ? -14.753 -19.433 51.136 1.00 53.34 104 PRO A C 1
ATOM 856 O O . PRO A 1 104 ? -13.969 -19.124 50.239 1.00 53.34 104 PRO A O 1
ATOM 859 N N . GLU A 1 105 ? -14.313 -19.641 52.382 1.00 53.06 105 GLU A N 1
ATOM 860 C CA . GLU A 1 105 ? -12.923 -19.365 52.809 1.00 53.06 105 GLU A CA 1
ATOM 861 C C . GLU A 1 105 ? -11.892 -20.483 52.509 1.00 53.06 105 GLU A C 1
ATOM 863 O O . GLU A 1 105 ? -10.776 -20.466 53.033 1.00 53.06 105 GLU A O 1
ATOM 868 N N . LYS A 1 106 ? -12.207 -21.468 51.651 1.00 53.50 106 LYS A N 1
ATOM 869 C CA . LYS A 1 106 ? -11.261 -22.545 51.270 1.00 53.50 106 LYS A CA 1
ATOM 870 C C . LYS A 1 106 ? -11.142 -22.782 49.763 1.00 53.50 106 LYS A C 1
ATOM 872 O O . LYS A 1 106 ? -11.520 -23.833 49.252 1.00 53.50 106 LYS A O 1
ATOM 877 N N . ILE A 1 107 ? -10.492 -21.843 49.075 1.00 49.41 107 ILE A N 1
ATOM 878 C CA . ILE A 1 107 ? -9.869 -22.084 47.762 1.00 49.41 107 ILE A CA 1
ATOM 879 C C . ILE A 1 107 ? -8.351 -21.948 47.921 1.00 49.41 107 ILE A C 1
ATOM 881 O O . ILE A 1 107 ? -7.810 -20.848 48.007 1.00 49.41 107 ILE A O 1
ATOM 885 N N . SER A 1 108 ? -7.655 -23.082 47.989 1.00 45.12 108 SER A N 1
ATOM 886 C CA . SER A 1 108 ? -6.194 -23.127 48.088 1.00 45.12 108 SER A CA 1
ATOM 887 C C . SER A 1 108 ? -5.527 -22.698 46.780 1.00 45.12 108 SER A C 1
ATOM 889 O O . SER A 1 108 ? -5.813 -23.260 45.723 1.00 45.12 108 SER A O 1
ATOM 891 N N . LEU A 1 109 ? -4.573 -21.767 46.860 1.00 54.84 109 LEU A N 1
ATOM 892 C CA . LEU A 1 109 ? -3.636 -21.482 45.771 1.00 54.84 109 LEU A CA 1
ATOM 893 C C . LEU A 1 109 ? -2.875 -22.767 45.403 1.00 54.84 109 LEU A C 1
ATOM 895 O O . LEU A 1 109 ? -2.131 -23.264 46.243 1.00 54.84 109 LEU A O 1
ATOM 899 N N . ILE A 1 110 ? -3.013 -23.254 44.163 1.00 52.00 110 ILE A N 1
ATOM 900 C CA . ILE A 1 110 ? -2.038 -24.152 43.505 1.00 52.00 110 ILE A CA 1
ATOM 901 C C . ILE A 1 110 ? -2.244 -24.234 41.981 1.00 52.00 110 ILE A C 1
ATOM 903 O O . ILE A 1 110 ? -1.253 -24.304 41.261 1.00 52.00 110 ILE A O 1
ATOM 907 N N . ASP A 1 111 ? -3.481 -24.131 41.474 1.00 49.88 111 ASP A N 1
ATOM 908 C CA . ASP A 1 111 ? -3.805 -24.327 40.043 1.00 49.88 111 ASP A CA 1
ATOM 909 C C . ASP A 1 111 ? -3.445 -23.128 39.134 1.00 49.88 111 ASP A C 1
ATOM 911 O O . ASP A 1 111 ? -4.265 -22.570 38.403 1.00 49.88 111 ASP A O 1
ATOM 915 N N . ASN A 1 112 ? -2.174 -22.727 39.160 1.00 51.53 112 ASN A N 1
ATOM 916 C CA . ASN A 1 112 ? -1.547 -21.830 38.195 1.00 51.53 112 ASN A CA 1
ATOM 917 C C . ASN A 1 112 ? -0.190 -22.409 37.756 1.00 51.53 112 ASN A C 1
ATOM 919 O O . ASN A 1 112 ? 0.555 -22.942 38.570 1.00 51.53 112 ASN A O 1
ATOM 923 N N . LEU A 1 113 ? 0.147 -22.228 36.472 1.00 48.91 113 LEU A N 1
ATOM 924 C CA . LEU A 1 113 ? 1.354 -22.726 35.783 1.00 48.91 113 LEU A CA 1
ATOM 925 C C . LEU A 1 113 ? 1.421 -24.250 35.527 1.00 48.91 113 LEU A C 1
ATOM 927 O O . LEU A 1 113 ? 2.245 -24.963 36.093 1.00 48.91 113 LEU A O 1
ATOM 931 N N . ILE A 1 114 ? 0.732 -24.700 34.471 1.00 48.75 114 ILE A N 1
ATOM 932 C CA . ILE A 1 114 ? 1.320 -25.687 33.544 1.00 48.75 114 ILE A CA 1
ATOM 933 C C . ILE A 1 114 ? 1.478 -25.021 32.172 1.00 48.75 114 ILE A C 1
ATOM 935 O O . ILE A 1 114 ? 0.598 -25.063 31.316 1.00 48.75 114 ILE A O 1
ATOM 939 N N . VAL A 1 115 ? 2.625 -24.365 31.974 1.00 52.16 115 VAL A N 1
ATOM 940 C CA . VAL A 1 115 ? 3.048 -23.813 30.679 1.00 52.16 115 VAL A CA 1
ATOM 941 C C . VAL A 1 115 ? 4.061 -24.778 30.068 1.00 52.16 115 VAL A C 1
ATOM 943 O O . VAL A 1 115 ? 5.250 -24.723 30.380 1.00 52.16 115 VAL A O 1
ATOM 946 N N . GLU A 1 116 ? 3.603 -25.694 29.210 1.00 52.34 116 GLU A N 1
ATOM 947 C CA . GLU A 1 116 ? 4.499 -26.663 28.566 1.00 52.34 116 GLU A CA 1
ATOM 948 C C . GLU A 1 116 ? 5.500 -25.992 27.610 1.00 52.34 116 GLU A C 1
ATOM 950 O O . GLU A 1 116 ? 5.155 -25.549 26.509 1.00 52.34 116 GLU A O 1
ATOM 955 N N . SER A 1 117 ? 6.777 -25.993 27.992 1.00 57.25 117 SER A N 1
ATOM 956 C CA . SER A 1 117 ? 7.873 -25.530 27.137 1.00 57.25 117 SER A CA 1
ATOM 957 C C . SER A 1 117 ? 8.184 -26.531 26.015 1.00 57.25 117 SER A C 1
ATOM 959 O O . SER A 1 117 ? 8.403 -27.716 26.259 1.00 57.25 117 SER A O 1
ATOM 961 N N . LYS A 1 118 ? 8.264 -26.060 24.763 1.00 62.53 118 LYS A N 1
ATOM 962 C CA . LYS A 1 118 ? 8.573 -26.888 23.576 1.00 62.53 118 LYS A CA 1
ATOM 963 C C . LYS A 1 118 ? 10.074 -26.890 23.209 1.00 62.53 118 LYS A C 1
ATOM 965 O O . LYS A 1 118 ? 10.434 -26.814 22.038 1.00 62.53 118 LYS A O 1
ATOM 970 N N . PHE A 1 119 ? 10.951 -26.987 24.210 1.00 47.91 119 PHE A N 1
ATOM 971 C CA . PHE A 1 119 ? 12.421 -27.068 24.104 1.00 47.91 119 PHE A CA 1
ATOM 972 C C . PHE A 1 119 ? 12.914 -28.158 25.085 1.00 47.91 119 PHE A C 1
ATOM 974 O O . PHE A 1 119 ? 12.549 -28.103 26.250 1.00 47.91 119 PHE A O 1
ATOM 981 N N . THR A 1 120 ? 13.732 -29.166 24.750 1.00 51.25 120 THR A N 1
ATOM 982 C CA . THR A 1 120 ? 14.360 -29.592 23.478 1.00 51.25 120 THR A CA 1
ATOM 983 C C . THR A 1 120 ? 14.520 -31.126 23.461 1.00 51.25 120 THR A C 1
ATOM 985 O O . THR A 1 120 ? 14.377 -31.769 24.499 1.00 51.25 120 THR A O 1
ATOM 988 N N . LYS A 1 121 ? 14.933 -31.725 22.330 1.00 46.84 121 LYS A N 1
ATOM 989 C CA . LYS A 1 121 ? 15.633 -33.026 22.355 1.00 46.84 121 LYS A CA 1
ATOM 990 C C . LYS A 1 121 ? 16.677 -33.137 21.239 1.00 46.84 121 LYS A C 1
ATOM 992 O O . LYS A 1 121 ? 16.354 -33.506 20.113 1.00 46.84 121 LYS A O 1
ATOM 997 N N . LYS A 1 122 ? 17.947 -32.843 21.552 1.00 47.91 122 LYS A N 1
ATOM 998 C CA . LYS A 1 122 ? 19.081 -33.258 20.704 1.00 47.91 122 LYS A CA 1
ATOM 999 C C . LYS A 1 122 ? 19.101 -34.791 20.627 1.00 47.91 122 LYS A C 1
ATOM 1001 O O . LYS A 1 122 ? 19.014 -35.447 21.664 1.00 47.91 122 LYS A O 1
ATOM 1006 N N . LYS A 1 123 ? 19.268 -35.365 19.432 1.00 51.72 123 LYS A N 1
ATOM 1007 C CA . LYS A 1 123 ? 19.752 -36.750 19.310 1.00 51.72 123 LYS A CA 1
ATOM 1008 C C . LYS A 1 123 ? 21.263 -36.768 19.555 1.00 51.72 123 LYS A C 1
ATOM 1010 O O . LYS A 1 123 ? 21.964 -35.872 19.090 1.00 51.72 123 LYS A O 1
ATOM 1015 N N . LYS A 1 124 ? 21.737 -37.791 20.267 1.00 46.59 124 LYS A N 1
ATOM 1016 C CA . LYS A 1 124 ? 23.128 -38.248 20.182 1.00 46.59 124 LYS A CA 1
ATOM 1017 C C . LYS A 1 124 ? 23.263 -39.205 18.996 1.00 46.59 124 LYS A C 1
ATOM 1019 O O . LYS A 1 124 ? 22.337 -39.975 18.735 1.00 46.59 124 LYS A O 1
ATOM 1024 N N . THR A 1 125 ? 24.440 -39.181 18.393 1.00 52.41 125 THR A N 1
ATOM 1025 C CA . THR A 1 125 ? 25.181 -40.339 17.879 1.00 52.41 125 THR A CA 1
ATOM 1026 C C . THR A 1 125 ? 26.593 -40.133 18.393 1.00 52.41 125 THR A C 1
ATOM 1028 O O . THR A 1 125 ? 27.128 -39.051 18.063 1.00 52.41 125 THR A O 1
#

Secondary structure (DSSP, 8-state):
--HHHHHHHHHTT-TTHHHHHHHHHHHHHHSSS-HHHHHHHHHHHTT-TTSS-HHHHHHHHHHHTTS----------------PPP--------------PPPTT---S------------PPP-

Sequence (125 aa):
MDKETLVDLFERRDKKRRRLLYRLYQDLIHSDLTAAYIADKISWELKREGLIKSTDIKFCRYHFKKRPLKKLSHSSVSAPVSRAKDQKPETASATGLNGTWTDPEKISLIDNLIVESKFTKKKKT